Protein AF-F6HJV7-F1 (afdb_monomer)

Sequence (65 aa):
RVFPLELAHRLKRHIGENAELVIIKNAGHAINAEKPKELCKYLKSFLIDPLPPQNGKSSNGNKTD

pLDDT: mean 84.25, std 16.25, range [47.72, 97.56]

Secondary structure (DSSP, 8-state):
--S-HHHHHHHHHHH-TT------SS--S-HHHH-HHHHHHHHHHHHHSPPPP------------

Organism: Vitis vinifera (NCBI:txid29760)

Foldseek 3Di:
DADDVVVLVVVDVVVDDLDDRDDDPPDHPCCCVVPVPVVVVVVCCSPPPDDDDPPDPPPPPDDDD

Radius of gyration: 16.86 Å; Cα contacts (8 Å, |Δi|>4): 15; chains: 1; bounding box: 57×14×33 Å

Structure (mmCIF, N/CA/C/O backbone):
data_AF-F6HJV7-F1
#
_entry.id   AF-F6HJV7-F1
#
loop_
_atom_site.group_PDB
_atom_site.id
_atom_site.type_symbol
_atom_site.label_atom_id
_atom_site.label_alt_id
_atom_site.label_comp_id
_atom_site.label_asym_id
_atom_site.label_entity_id
_atom_site.label_seq_id
_atom_site.pdbx_PDB_ins_code
_atom_site.Cartn_x
_atom_site.Cartn_y
_atom_site.Cartn_z
_atom_site.occupancy
_atom_site.B_iso_or_equiv
_atom_site.auth_seq_id
_atom_site.auth_comp_id
_atom_site.auth_asym_id
_atom_site.auth_atom_id
_atom_site.pdbx_PDB_model_num
ATOM 1 N N . ARG A 1 1 ? 2.846 0.863 -16.373 1.00 68.69 1 ARG A N 1
ATOM 2 C CA . ARG A 1 1 ? 1.873 1.238 -15.312 1.00 68.69 1 ARG A CA 1
ATOM 3 C C . ARG A 1 1 ? 1.359 -0.056 -14.692 1.00 68.69 1 ARG A C 1
ATOM 5 O O . ARG A 1 1 ? 0.906 -0.886 -15.458 1.00 68.69 1 ARG A O 1
ATOM 12 N N . VAL A 1 2 ? 1.482 -0.239 -13.375 1.00 84.25 2 VAL A N 1
ATOM 13 C CA . VAL A 1 2 ? 1.178 -1.512 -12.678 1.00 84.25 2 VAL A CA 1
ATOM 14 C C . VAL A 1 2 ? -0.315 -1.670 -12.393 1.00 84.25 2 VAL A C 1
ATOM 16 O O . VAL A 1 2 ? -0.908 -2.690 -12.712 1.00 84.25 2 VAL A O 1
ATOM 19 N N . PHE A 1 3 ? -0.938 -0.623 -11.845 1.00 87.06 3 PHE A N 1
ATOM 20 C CA . PHE A 1 3 ? -2.355 -0.624 -11.494 1.00 87.06 3 PHE A CA 1
ATOM 21 C C . PHE A 1 3 ? -3.016 0.723 -11.847 1.00 87.06 3 PHE A C 1
ATOM 23 O O . PHE A 1 3 ? -2.423 1.785 -11.606 1.00 87.06 3 PHE A O 1
ATOM 30 N N . PRO A 1 4 ? -4.221 0.738 -12.444 1.00 93.00 4 PRO A N 1
ATOM 31 C CA . PRO A 1 4 ? -4.957 1.976 -12.689 1.00 93.00 4 PRO A CA 1
ATOM 32 C C . PRO A 1 4 ? -5.521 2.591 -11.396 1.00 93.00 4 PRO A C 1
ATOM 34 O O . PRO A 1 4 ? -6.373 2.003 -10.739 1.00 93.00 4 PRO A O 1
ATOM 37 N N . LEU A 1 5 ? -5.109 3.821 -11.062 1.00 93.25 5 LEU A N 1
ATOM 38 C CA . LEU A 1 5 ? -5.578 4.537 -9.861 1.00 93.25 5 LEU A CA 1
ATOM 39 C C . LEU A 1 5 ? -7.101 4.714 -9.792 1.00 93.25 5 LEU A C 1
ATOM 41 O O . LEU A 1 5 ? -7.676 4.673 -8.709 1.00 93.25 5 LEU A O 1
ATOM 45 N N . GLU A 1 6 ? -7.772 4.865 -10.934 1.00 96.31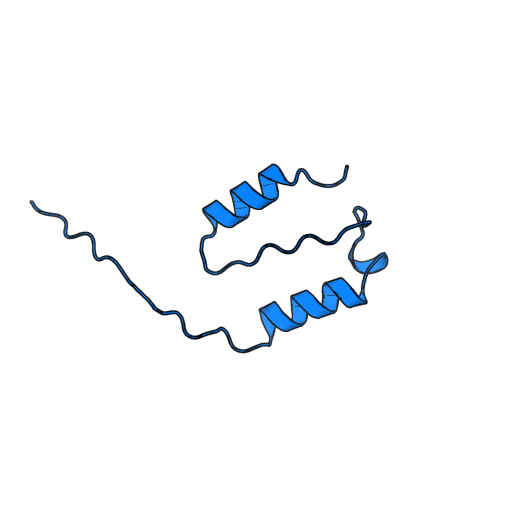 6 GLU A N 1
ATOM 46 C CA . GLU A 1 6 ? -9.230 4.992 -10.965 1.00 96.31 6 GLU A CA 1
ATOM 47 C C . GLU A 1 6 ? -9.925 3.759 -10.369 1.00 96.31 6 GLU A C 1
ATOM 49 O O . GLU A 1 6 ? -10.896 3.893 -9.622 1.00 96.31 6 GLU A O 1
ATOM 54 N N . LEU A 1 7 ? -9.387 2.561 -10.626 1.00 96.50 7 LEU A N 1
ATOM 55 C CA . LEU A 1 7 ? -9.906 1.325 -10.048 1.00 96.50 7 LEU A CA 1
ATOM 56 C C . LEU A 1 7 ? -9.695 1.289 -8.530 1.00 96.50 7 LEU A C 1
ATOM 58 O O . LEU A 1 7 ? -10.589 0.846 -7.815 1.00 96.50 7 LEU A O 1
ATOM 62 N N . ALA A 1 8 ? -8.585 1.839 -8.023 1.00 94.88 8 ALA A N 1
ATOM 63 C CA . ALA A 1 8 ? -8.340 1.951 -6.582 1.00 94.88 8 ALA A CA 1
ATOM 64 C C . ALA A 1 8 ? -9.395 2.842 -5.906 1.00 94.88 8 ALA A C 1
ATOM 66 O O . ALA A 1 8 ? -9.992 2.471 -4.895 1.00 94.88 8 ALA A O 1
ATOM 67 N N . HIS A 1 9 ? -9.685 4.001 -6.504 1.00 96.44 9 HIS A N 1
ATOM 68 C CA . HIS A 1 9 ? -10.710 4.917 -5.999 1.00 96.44 9 HIS A CA 1
ATOM 69 C C . HIS A 1 9 ? -12.126 4.339 -6.110 1.00 96.44 9 HIS A C 1
ATOM 71 O O . HIS A 1 9 ? -12.963 4.582 -5.239 1.00 96.44 9 HIS A O 1
ATOM 77 N N . ARG A 1 10 ? -12.431 3.585 -7.174 1.00 97.56 10 ARG A N 1
ATOM 78 C CA . ARG A 1 10 ? -13.709 2.861 -7.302 1.00 97.56 10 ARG A CA 1
ATOM 79 C C . ARG A 1 10 ? -13.850 1.796 -6.216 1.00 97.56 10 ARG A C 1
ATOM 81 O O . ARG A 1 10 ? -14.902 1.725 -5.591 1.00 97.56 10 ARG A O 1
ATOM 88 N N . LEU A 1 11 ? -12.787 1.043 -5.942 1.00 96.25 11 LEU A N 1
ATOM 89 C CA . LEU A 1 11 ? -12.775 0.027 -4.893 1.00 96.25 11 LEU A CA 1
ATOM 90 C C . LEU A 1 11 ? -12.982 0.640 -3.503 1.00 96.25 11 LEU A C 1
ATOM 92 O O . LEU A 1 11 ? -13.850 0.188 -2.764 1.00 96.25 11 LEU A O 1
ATOM 96 N N . LYS A 1 12 ? -12.267 1.721 -3.165 1.00 96.25 12 LYS A N 1
ATOM 97 C CA . LYS A 1 12 ? -12.441 2.420 -1.880 1.00 96.25 12 LYS A CA 1
ATOM 98 C C . LYS A 1 12 ? -13.875 2.930 -1.686 1.00 96.25 12 LYS A C 1
ATOM 100 O O . LYS A 1 12 ? -14.424 2.780 -0.600 1.00 96.25 12 LYS A O 1
ATOM 105 N N . ARG A 1 13 ? -14.503 3.481 -2.734 1.00 96.38 13 ARG A N 1
ATOM 106 C CA . ARG A 1 13 ? -15.921 3.892 -2.695 1.00 96.38 13 ARG A CA 1
ATOM 107 C C . ARG A 1 13 ? -16.871 2.715 -2.471 1.00 96.38 13 ARG A C 1
ATOM 109 O O . ARG A 1 13 ? -17.871 2.887 -1.791 1.00 96.38 13 ARG A O 1
ATOM 116 N N . HIS A 1 14 ? -16.559 1.547 -3.030 1.00 96.56 14 HIS A N 1
ATOM 117 C CA . HIS A 1 14 ? -17.375 0.346 -2.868 1.00 96.56 14 HIS A CA 1
ATOM 118 C C . HIS A 1 14 ? -17.257 -0.272 -1.466 1.00 96.56 14 HIS A C 1
ATOM 120 O O . HIS A 1 14 ? -18.262 -0.697 -0.912 1.00 96.56 14 HIS A O 1
ATOM 126 N N . ILE A 1 15 ? -16.053 -0.292 -0.881 1.00 95.31 15 ILE A N 1
ATOM 127 C CA . ILE A 1 15 ? -15.824 -0.841 0.468 1.00 95.31 15 ILE A CA 1
ATOM 128 C C . ILE A 1 15 ? -16.336 0.114 1.565 1.00 95.31 15 ILE A C 1
ATOM 130 O O . ILE A 1 15 ? -16.731 -0.330 2.641 1.00 95.31 15 ILE A O 1
ATOM 134 N N . GLY A 1 16 ? -16.359 1.424 1.303 1.00 92.56 16 GLY A N 1
ATOM 135 C CA . GLY A 1 16 ? -16.878 2.423 2.237 1.00 92.56 16 GLY A CA 1
ATOM 136 C C . GLY A 1 16 ? -15.843 2.892 3.262 1.00 92.56 16 GLY A C 1
ATOM 137 O O . GLY A 1 16 ? -14.634 2.861 3.016 1.00 92.56 16 GLY A O 1
ATOM 138 N N . GLU A 1 17 ? -16.306 3.400 4.402 1.00 89.50 17 GLU A N 1
ATOM 139 C CA . GLU A 1 17 ? -15.478 4.132 5.376 1.00 89.50 17 GLU A CA 1
ATOM 140 C C . GLU A 1 17 ? -14.457 3.250 6.107 1.00 89.50 17 GLU A C 1
ATOM 142 O O . GLU A 1 17 ? -13.369 3.726 6.405 1.00 89.50 17 GLU A O 1
ATOM 147 N N . ASN A 1 18 ? -14.729 1.951 6.256 1.00 87.06 18 ASN A N 1
ATOM 148 C CA . ASN A 1 18 ? -13.877 0.997 6.988 1.00 87.06 18 ASN A CA 1
ATOM 149 C C . ASN A 1 18 ? -12.607 0.547 6.234 1.00 87.06 18 ASN A C 1
ATOM 151 O O . ASN A 1 18 ? -11.935 -0.392 6.649 1.00 87.06 18 ASN A O 1
ATOM 155 N N . ALA A 1 19 ? -12.289 1.173 5.103 1.00 91.94 19 ALA A N 1
ATOM 156 C CA . ALA A 1 19 ? -11.062 0.921 4.347 1.00 91.94 19 ALA A CA 1
ATOM 157 C C . ALA A 1 19 ? -10.121 2.129 4.391 1.00 91.94 19 ALA A C 1
ATOM 159 O O . 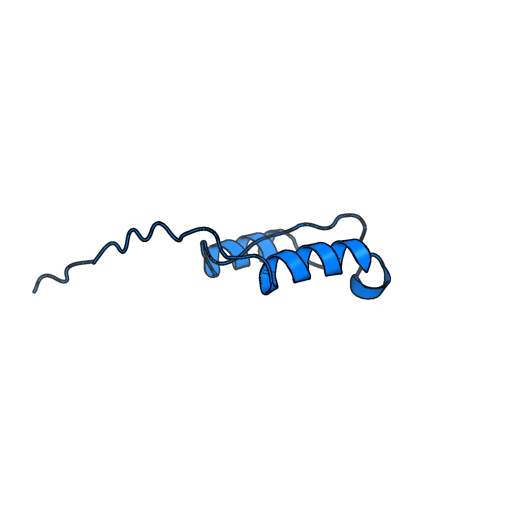ALA A 1 19 ? -10.540 3.244 4.678 1.00 91.94 19 ALA A O 1
ATOM 160 N N . GLU A 1 20 ? -8.875 1.968 3.976 1.00 92.56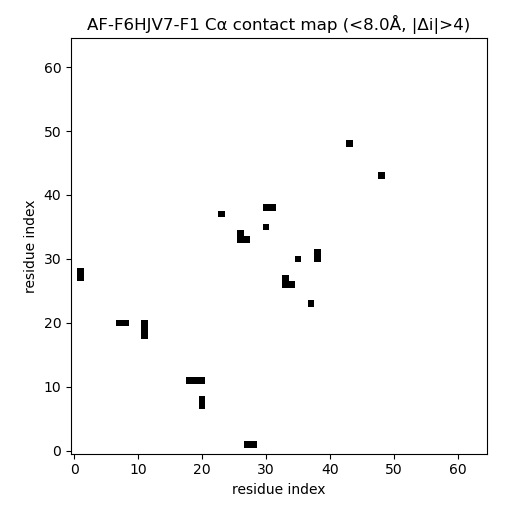 20 GLU A N 1
ATOM 161 C CA . GLU A 1 20 ? -7.969 3.087 3.722 1.00 92.56 20 GLU A CA 1
ATOM 162 C C . GLU A 1 20 ? -7.351 2.922 2.332 1.00 92.56 20 GLU A C 1
ATOM 164 O O . GLU A 1 20 ? -7.072 1.804 1.900 1.00 92.56 20 GLU A O 1
ATOM 169 N N . LEU A 1 21 ? -7.180 4.027 1.601 1.00 95.00 21 LEU A N 1
ATOM 170 C CA . LEU A 1 21 ? -6.483 4.024 0.316 1.00 95.00 21 LEU A CA 1
ATOM 171 C C . LEU A 1 21 ? -5.179 4.807 0.448 1.00 95.00 21 LEU A C 1
ATOM 173 O O . LEU A 1 21 ? -5.196 6.031 0.551 1.00 95.00 21 LEU A O 1
ATOM 177 N N . VAL A 1 22 ? -4.060 4.093 0.361 1.00 94.75 22 VAL A N 1
ATOM 178 C CA . VAL A 1 22 ? -2.710 4.661 0.416 1.00 94.75 22 VAL A CA 1
ATOM 179 C C . VAL A 1 22 ? -2.029 4.498 -0.943 1.00 94.75 22 VAL A C 1
ATOM 181 O O . VAL A 1 22 ? -1.975 3.399 -1.493 1.00 94.75 22 VAL A O 1
ATOM 184 N N . ILE A 1 23 ? -1.490 5.590 -1.495 1.00 93.75 23 ILE A N 1
ATOM 185 C CA . ILE A 1 23 ? -0.765 5.585 -2.775 1.00 93.75 23 ILE A CA 1
ATOM 186 C C . ILE A 1 23 ? 0.738 5.670 -2.507 1.00 93.75 23 ILE A C 1
ATOM 188 O O . ILE A 1 23 ? 1.255 6.731 -2.155 1.00 93.75 23 ILE A O 1
ATOM 192 N N . ILE A 1 24 ? 1.453 4.570 -2.749 1.00 93.62 24 ILE A N 1
ATOM 193 C CA . ILE A 1 24 ? 2.916 4.527 -2.657 1.00 93.62 24 ILE A CA 1
ATOM 194 C C . ILE A 1 24 ? 3.508 4.816 -4.040 1.00 93.62 24 ILE A C 1
ATOM 196 O O . ILE A 1 24 ? 3.335 4.049 -4.986 1.00 93.62 24 ILE A O 1
ATOM 200 N N . LYS A 1 25 ? 4.189 5.958 -4.173 1.00 91.31 25 LYS A N 1
ATOM 201 C CA . LYS A 1 25 ? 4.809 6.389 -5.435 1.00 91.31 25 LYS A CA 1
ATOM 202 C C . LYS A 1 25 ? 6.108 5.626 -5.710 1.00 91.31 25 LYS A C 1
ATOM 204 O O . LYS A 1 25 ? 6.790 5.187 -4.785 1.00 91.31 25 LYS A O 1
ATOM 209 N N . ASN A 1 26 ? 6.491 5.566 -6.988 1.00 91.19 26 ASN A N 1
ATOM 210 C CA . ASN A 1 26 ? 7.752 4.976 -7.456 1.00 91.19 26 ASN A CA 1
ATOM 211 C C . ASN A 1 26 ? 7.933 3.520 -6.997 1.00 91.19 26 ASN A C 1
ATOM 213 O O . ASN A 1 26 ? 8.981 3.158 -6.460 1.00 91.19 26 ASN A O 1
ATOM 217 N N . ALA A 1 27 ? 6.884 2.719 -7.174 1.00 92.19 27 ALA A N 1
ATOM 218 C CA . ALA A 1 27 ? 6.888 1.287 -6.924 1.00 92.19 27 ALA A CA 1
ATOM 219 C C . ALA A 1 27 ? 6.319 0.526 -8.128 1.00 92.19 27 ALA A C 1
ATOM 221 O O . ALA A 1 27 ? 5.457 1.037 -8.855 1.00 92.19 27 ALA A O 1
ATOM 222 N N . GLY A 1 28 ? 6.840 -0.675 -8.340 1.00 90.56 28 GLY A N 1
ATOM 223 C CA . GLY A 1 28 ? 6.454 -1.622 -9.366 1.00 90.56 28 GLY A CA 1
ATOM 224 C C . GLY A 1 28 ? 5.459 -2.664 -8.851 1.00 90.56 28 GLY A C 1
ATOM 225 O O . GLY A 1 28 ? 4.621 -2.398 -7.991 1.0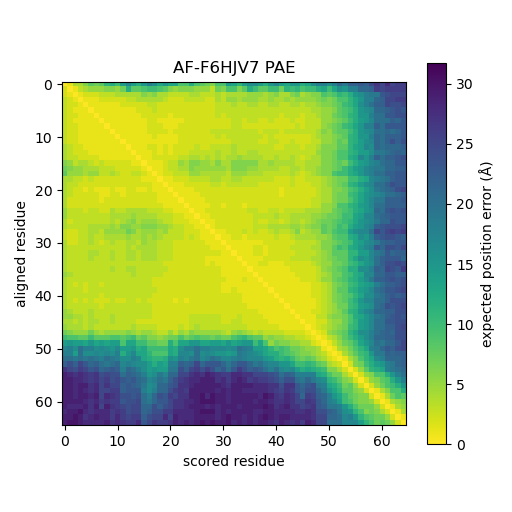0 90.56 28 GLY A O 1
ATOM 226 N N . HIS A 1 29 ? 5.512 -3.860 -9.443 1.00 91.56 29 HIS A N 1
ATOM 227 C CA . HIS A 1 29 ? 4.637 -4.978 -9.071 1.00 91.56 29 HIS A CA 1
ATOM 228 C C . HIS A 1 29 ? 5.041 -5.616 -7.731 1.00 91.56 29 HIS A C 1
ATOM 230 O O . HIS A 1 29 ? 4.194 -6.178 -7.044 1.00 91.56 29 HIS A O 1
ATOM 236 N N . ALA A 1 30 ? 6.318 -5.525 -7.350 1.00 94.44 30 ALA A N 1
ATOM 237 C CA . ALA A 1 30 ? 6.899 -6.226 -6.207 1.00 94.44 30 ALA A CA 1
ATOM 238 C C . ALA A 1 30 ? 7.179 -5.262 -5.042 1.00 94.44 30 ALA A C 1
ATOM 240 O O . ALA A 1 30 ? 8.300 -5.165 -4.538 1.00 94.44 30 ALA A O 1
ATOM 241 N N . ILE A 1 31 ? 6.136 -4.553 -4.594 1.00 93.56 31 ILE A N 1
ATOM 242 C CA . ILE A 1 31 ? 6.224 -3.519 -3.549 1.00 93.56 31 ILE A CA 1
ATOM 243 C C . ILE A 1 31 ? 6.900 -4.008 -2.257 1.00 93.56 31 ILE A C 1
ATOM 245 O O . ILE A 1 31 ? 7.597 -3.245 -1.590 1.00 93.56 31 ILE A O 1
ATOM 249 N N . ASN A 1 32 ? 6.738 -5.284 -1.910 1.00 95.06 32 ASN A N 1
ATOM 250 C CA . ASN A 1 32 ? 7.360 -5.911 -0.746 1.00 95.06 32 ASN A CA 1
ATOM 251 C C . ASN A 1 32 ? 8.894 -5.972 -0.841 1.00 95.06 32 ASN A C 1
ATOM 253 O O . ASN A 1 32 ? 9.557 -5.872 0.187 1.00 95.06 32 ASN A O 1
ATOM 257 N N . ALA A 1 33 ? 9.456 -6.101 -2.045 1.00 96.06 33 ALA A N 1
ATOM 258 C CA . ALA A 1 33 ? 10.899 -6.052 -2.274 1.00 96.06 33 ALA A CA 1
ATOM 259 C C . ALA A 1 33 ? 11.395 -4.610 -2.473 1.00 96.06 33 ALA A C 1
ATOM 261 O O . ALA A 1 33 ? 12.461 -4.241 -1.987 1.00 96.06 33 ALA A O 1
ATOM 262 N N . GLU A 1 34 ? 10.609 -3.778 -3.157 1.00 95.44 34 GLU A N 1
ATOM 263 C CA . GLU A 1 34 ? 11.008 -2.417 -3.538 1.00 95.44 34 GLU A CA 1
ATOM 264 C C . GLU A 1 34 ? 10.910 -1.413 -2.380 1.00 95.44 34 GLU A C 1
ATOM 266 O O . GLU A 1 34 ? 11.729 -0.499 -2.262 1.00 95.44 34 GLU A O 1
ATOM 271 N N . LYS A 1 35 ? 9.885 -1.547 -1.530 1.00 96.06 35 LYS A N 1
ATOM 272 C CA . LYS A 1 35 ? 9.560 -0.613 -0.439 1.00 96.06 35 LYS A CA 1
ATOM 273 C C . LYS A 1 35 ? 9.113 -1.355 0.836 1.00 96.06 35 LYS A C 1
ATOM 275 O O . LYS A 1 35 ? 8.057 -1.035 1.389 1.00 96.06 35 LYS A O 1
ATOM 280 N N . PRO A 1 36 ? 9.911 -2.303 1.369 1.00 96.50 36 PRO A N 1
ATOM 281 C CA . PRO A 1 36 ? 9.512 -3.141 2.504 1.00 96.50 36 PRO A CA 1
ATOM 282 C C . PRO A 1 36 ? 9.119 -2.333 3.748 1.00 96.50 36 PRO A C 1
ATOM 284 O O . PRO A 1 36 ? 8.159 -2.670 4.432 1.00 96.50 36 PRO A O 1
ATOM 287 N N . LYS A 1 37 ? 9.834 -1.238 4.037 1.00 96.12 37 LYS A N 1
ATOM 288 C CA . LYS A 1 37 ? 9.573 -0.399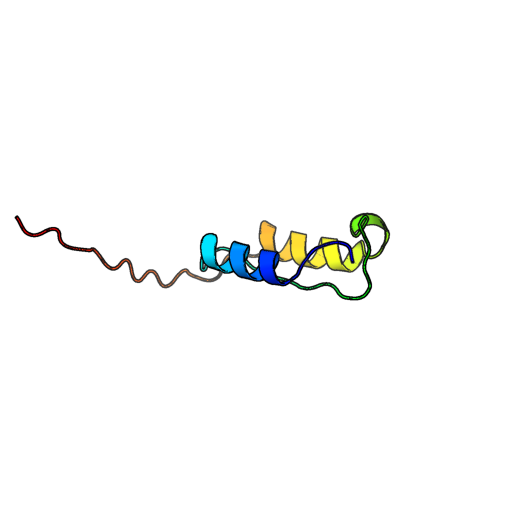 5.218 1.00 96.12 37 LYS A CA 1
ATOM 289 C C . LYS A 1 37 ? 8.232 0.333 5.132 1.00 96.12 37 LYS A C 1
ATOM 291 O O . LYS A 1 37 ? 7.484 0.320 6.104 1.00 96.12 37 LYS A O 1
ATOM 296 N N . GLU A 1 38 ? 7.925 0.917 3.974 1.00 96.25 38 GLU A N 1
ATOM 297 C CA . GLU A 1 38 ? 6.661 1.628 3.749 1.00 96.25 38 GLU A CA 1
ATOM 298 C C . GLU A 1 38 ? 5.482 0.657 3.813 1.00 96.25 38 GLU A C 1
ATOM 300 O O . GLU A 1 38 ? 4.530 0.899 4.550 1.00 96.25 38 GLU A O 1
ATOM 305 N N . LEU A 1 39 ? 5.580 -0.486 3.124 1.00 95.06 39 LEU A N 1
ATOM 306 C CA . LEU A 1 39 ? 4.540 -1.513 3.163 1.00 95.06 39 LEU A CA 1
ATOM 307 C C . LEU A 1 39 ? 4.275 -1.988 4.598 1.00 95.06 39 LEU A C 1
ATOM 309 O O . LEU A 1 39 ? 3.131 -1.992 5.047 1.00 95.06 39 LEU A O 1
ATOM 313 N N . CYS A 1 40 ? 5.332 -2.338 5.338 1.00 95.69 40 CYS A N 1
ATOM 314 C CA . CYS A 1 40 ? 5.212 -2.788 6.723 1.00 95.69 40 CYS A CA 1
ATOM 315 C C . CYS A 1 40 ? 4.628 -1.715 7.646 1.00 95.69 40 CYS A C 1
ATOM 317 O O . CYS A 1 40 ? 3.898 -2.062 8.569 1.00 95.69 40 CYS A O 1
ATOM 319 N N . LYS A 1 41 ? 4.934 -0.431 7.427 1.00 95.44 41 LYS A N 1
ATOM 320 C CA . LYS A 1 41 ? 4.380 0.672 8.222 1.00 95.44 41 LYS A CA 1
ATOM 321 C C . LYS A 1 41 ? 2.858 0.731 8.092 1.00 95.44 41 LYS A C 1
ATOM 323 O O . LYS A 1 41 ? 2.170 0.708 9.107 1.00 95.44 41 LYS A O 1
ATOM 328 N N . TYR A 1 42 ? 2.343 0.759 6.863 1.00 95.19 42 TYR A N 1
ATOM 329 C CA . TYR A 1 42 ? 0.899 0.825 6.626 1.00 95.19 42 TYR A CA 1
ATOM 330 C C . TYR A 1 42 ? 0.184 -0.455 7.061 1.00 95.19 42 TYR A C 1
ATOM 332 O O . TYR A 1 42 ? -0.869 -0.381 7.683 1.00 95.19 42 TYR A O 1
ATOM 340 N N . LEU A 1 43 ? 0.780 -1.626 6.812 1.00 93.69 43 LEU A N 1
ATOM 341 C CA . LEU A 1 43 ? 0.181 -2.898 7.214 1.00 93.69 43 LEU A CA 1
ATOM 342 C C . LEU A 1 43 ? 0.073 -3.028 8.739 1.00 93.69 43 LEU A C 1
ATOM 344 O O . LEU A 1 43 ? -0.957 -3.459 9.245 1.00 93.69 43 LEU A O 1
ATOM 348 N N . LYS A 1 44 ? 1.120 -2.634 9.474 1.00 93.38 44 LYS A N 1
ATOM 349 C CA . LYS A 1 44 ? 1.088 -2.623 10.942 1.00 93.38 44 LYS A CA 1
ATOM 350 C C . LYS A 1 44 ? 0.033 -1.661 11.464 1.00 93.38 44 LYS A C 1
ATOM 352 O O . LYS A 1 44 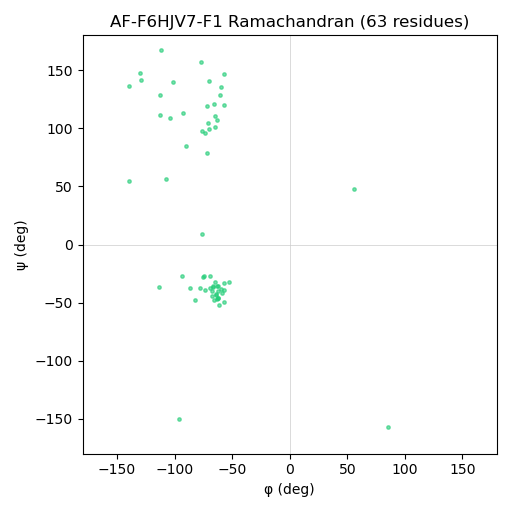? -0.735 -2.058 12.328 1.00 93.38 44 LYS A O 1
ATOM 357 N N . SER A 1 45 ? -0.030 -0.449 10.912 1.00 91.81 45 SER A N 1
ATOM 358 C CA . SER A 1 45 ? -1.011 0.535 11.363 1.00 91.81 45 SER A CA 1
ATOM 359 C C . SER A 1 45 ? -2.445 0.061 11.126 1.00 91.81 45 SER A C 1
ATOM 361 O O . SER A 1 45 ? -3.283 0.154 12.010 1.00 91.81 45 SER A O 1
ATOM 363 N N . PHE A 1 46 ? -2.707 -0.575 9.983 1.00 90.94 46 PHE A N 1
ATOM 364 C CA . PHE A 1 46 ? -4.031 -1.108 9.675 1.00 90.94 46 PHE A CA 1
ATOM 365 C C . PHE A 1 46 ? -4.441 -2.310 10.546 1.00 90.94 46 PHE A C 1
ATOM 367 O O . PHE A 1 46 ? -5.613 -2.448 10.881 1.00 90.94 46 PHE A O 1
ATOM 374 N N . LEU A 1 47 ? -3.506 -3.211 10.875 1.00 91.19 47 LEU A N 1
ATOM 375 C CA . LEU A 1 47 ? -3.824 -4.473 11.561 1.00 91.19 47 LEU A CA 1
ATOM 376 C C . LEU A 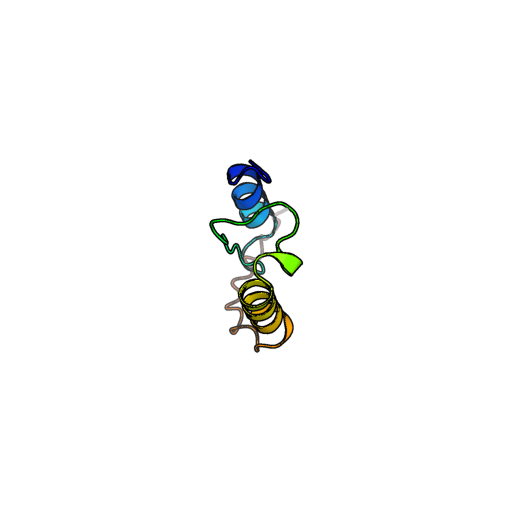1 47 ? -3.700 -4.418 13.087 1.00 91.19 47 LEU A C 1
ATOM 378 O O . LEU A 1 47 ? -4.318 -5.237 13.764 1.00 91.19 47 LEU A O 1
ATOM 382 N N . ILE A 1 48 ? -2.846 -3.542 13.616 1.00 92.31 48 ILE A N 1
ATOM 383 C CA . ILE A 1 48 ? -2.440 -3.556 15.029 1.00 92.31 48 ILE A CA 1
ATOM 384 C C . ILE A 1 48 ? -2.943 -2.316 15.767 1.00 92.31 48 ILE A C 1
ATOM 386 O O . ILE A 1 48 ? -3.299 -2.430 16.941 1.00 92.31 48 ILE A O 1
ATOM 390 N N . ASP A 1 49 ? -2.976 -1.148 15.117 1.00 84.75 49 ASP A N 1
ATOM 391 C CA . ASP A 1 49 ? -3.382 0.074 15.808 1.00 84.75 49 ASP A CA 1
ATOM 392 C C . ASP A 1 49 ? -4.888 0.025 16.128 1.00 84.75 49 ASP A C 1
ATOM 394 O O . ASP A 1 49 ? -5.688 -0.467 15.324 1.00 84.75 49 ASP A O 1
ATOM 398 N N . PRO A 1 50 ? -5.307 0.516 17.309 1.00 75.38 50 PRO A N 1
ATOM 399 C CA . PRO A 1 50 ? -6.713 0.535 17.675 1.00 75.38 50 PRO A CA 1
ATOM 400 C C . PRO A 1 50 ? -7.508 1.381 16.678 1.00 75.38 50 PRO A C 1
ATOM 402 O O . PRO A 1 50 ? -7.163 2.534 16.405 1.00 75.38 50 PRO A O 1
ATOM 405 N N . LEU A 1 51 ? -8.594 0.806 16.153 1.00 70.94 51 LEU A N 1
ATOM 406 C CA . LEU A 1 51 ? -9.477 1.505 15.227 1.00 70.94 51 LEU A CA 1
ATOM 407 C C . LEU A 1 51 ? -10.052 2.755 15.922 1.00 70.94 51 LEU A C 1
ATOM 409 O O . LEU A 1 51 ? -10.488 2.654 17.076 1.00 70.94 51 LEU A O 1
ATOM 413 N N . PRO A 1 52 ? -10.088 3.928 15.262 1.00 66.25 52 PRO A N 1
ATOM 414 C CA . PRO A 1 52 ? -10.777 5.082 15.819 1.00 66.25 52 PRO A CA 1
ATOM 415 C C . PRO A 1 52 ? -12.251 4.737 16.097 1.00 66.25 52 PRO A C 1
ATOM 417 O O . PRO A 1 52 ? -12.844 3.945 15.357 1.00 66.25 52 PRO A O 1
ATOM 420 N N . PRO A 1 53 ? -12.860 5.311 17.151 1.00 61.09 53 PRO A N 1
ATOM 421 C CA . PRO A 1 53 ? -14.244 5.026 17.499 1.00 61.09 53 PRO A CA 1
ATOM 422 C C . PRO A 1 53 ? -15.159 5.348 16.314 1.00 61.09 53 PRO A C 1
ATOM 424 O O . PRO A 1 53 ? -15.206 6.476 15.819 1.00 61.09 53 PRO A O 1
ATOM 427 N N . GLN A 1 54 ? -15.871 4.329 15.840 1.00 63.50 54 GLN A N 1
ATOM 428 C CA . GLN A 1 54 ? -16.813 4.445 14.739 1.00 63.50 54 GLN A CA 1
ATOM 429 C C . GLN A 1 54 ? -18.028 5.243 15.234 1.00 63.50 54 GLN A C 1
ATOM 431 O O . GLN A 1 54 ? -18.853 4.731 15.988 1.00 63.50 54 GLN A O 1
ATOM 436 N N . ASN A 1 55 ? -18.148 6.512 14.833 1.00 56.25 55 ASN A N 1
ATOM 437 C CA . ASN A 1 55 ? -19.357 7.305 15.071 1.00 56.25 55 ASN A CA 1
ATOM 438 C C . ASN A 1 55 ? -20.480 6.787 14.160 1.00 56.25 55 ASN A C 1
ATOM 440 O O . ASN A 1 55 ? -20.762 7.347 13.101 1.00 56.25 55 ASN A O 1
ATOM 444 N N . GLY A 1 56 ? -21.100 5.677 14.557 1.00 52.97 56 GLY A N 1
ATOM 445 C CA . GLY A 1 56 ? -22.176 5.032 13.821 1.00 52.97 56 GLY A CA 1
ATOM 446 C C . GLY A 1 56 ? -23.423 5.911 13.747 1.00 52.97 56 GLY A C 1
ATOM 447 O O . GLY A 1 56 ? -24.224 5.944 14.676 1.00 52.97 56 GLY A O 1
ATOM 448 N N . LYS A 1 57 ? -23.649 6.571 12.609 1.00 47.72 57 LYS A N 1
ATOM 449 C CA . LYS A 1 57 ? -25.007 6.931 12.183 1.00 47.72 57 LYS A CA 1
ATOM 450 C C . LYS A 1 57 ? -25.547 5.792 11.328 1.00 47.72 57 LYS A C 1
ATOM 452 O O . LYS A 1 57 ? -25.456 5.822 10.107 1.00 47.72 57 LYS A O 1
ATOM 457 N N . SER A 1 58 ? -26.103 4.778 11.988 1.00 52.78 58 SER A N 1
ATOM 458 C CA . SER A 1 58 ? -26.974 3.814 11.318 1.00 52.78 58 SER A CA 1
ATOM 459 C C . SER A 1 58 ? -28.277 4.537 10.971 1.00 52.78 58 SER A C 1
ATOM 461 O O . SER A 1 58 ? -29.116 4.771 11.840 1.00 52.78 58 SER A O 1
ATOM 463 N N . SER A 1 59 ? -28.430 4.989 9.725 1.00 55.81 59 SER A N 1
ATOM 464 C CA . SER A 1 59 ? -29.720 5.479 9.244 1.00 55.81 59 SER A CA 1
ATOM 465 C C . SER A 1 59 ? -30.62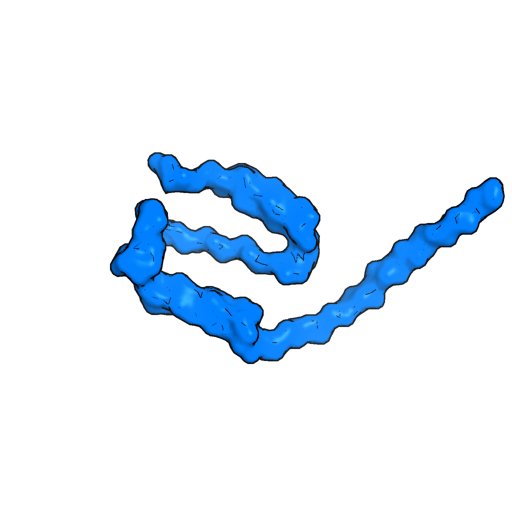4 4.269 9.023 1.00 55.81 59 SER A C 1
ATOM 467 O O . SER A 1 59 ? -30.544 3.607 7.987 1.00 55.81 59 SER A O 1
ATOM 469 N N . ASN A 1 60 ? -31.457 3.964 10.018 1.00 48.59 60 ASN A N 1
ATOM 470 C CA . ASN A 1 60 ? -32.524 2.981 9.893 1.00 48.59 60 ASN A CA 1
ATOM 471 C C . ASN A 1 60 ? -33.519 3.485 8.835 1.00 48.59 60 ASN A C 1
ATOM 473 O O . ASN A 1 60 ? -34.243 4.456 9.054 1.00 48.59 60 ASN A O 1
ATOM 477 N N . GLY A 1 61 ? -33.509 2.859 7.658 1.00 48.53 61 GLY A N 1
ATOM 478 C CA . GLY A 1 61 ? -34.514 3.074 6.625 1.00 48.53 61 GLY A CA 1
ATOM 479 C C . GLY A 1 61 ? -35.790 2.342 7.016 1.00 48.53 61 GLY A C 1
ATOM 480 O O . GLY A 1 61 ? -35.905 1.137 6.801 1.00 48.53 61 GLY A O 1
ATOM 481 N N . ASN A 1 62 ? -36.734 3.066 7.611 1.00 53.69 62 ASN A N 1
ATOM 482 C CA . ASN A 1 62 ? -38.054 2.547 7.943 1.00 53.69 62 ASN A CA 1
ATOM 483 C C . ASN A 1 62 ? -38.791 2.204 6.637 1.00 53.69 62 ASN A C 1
ATOM 485 O O . ASN A 1 62 ? -39.150 3.092 5.864 1.00 53.69 62 ASN A O 1
ATOM 489 N N . LYS A 1 63 ? -39.002 0.910 6.380 1.00 50.12 63 LYS A N 1
ATOM 490 C CA . LYS A 1 63 ? -39.967 0.419 5.389 1.00 50.12 63 LYS A CA 1
ATOM 491 C C . LYS A 1 63 ? -41.361 0.806 5.896 1.00 50.12 63 LYS A C 1
ATOM 493 O O . LYS A 1 63 ? -41.712 0.426 7.009 1.00 50.12 63 LYS A O 1
ATOM 498 N N . THR A 1 64 ? -42.110 1.579 5.114 1.00 58.62 64 THR A N 1
ATOM 499 C CA . THR A 1 64 ? -43.555 1.752 5.331 1.00 58.62 64 THR A CA 1
ATOM 500 C C . THR A 1 64 ? -44.274 0.874 4.314 1.00 58.62 64 THR A C 1
ATOM 502 O O . THR A 1 64 ? -43.774 0.728 3.196 1.00 58.62 64 THR A O 1
ATOM 505 N N . ASP A 1 65 ? -45.344 0.256 4.804 1.00 58.94 65 ASP A N 1
ATOM 506 C CA . ASP A 1 65 ? -46.274 -0.696 4.185 1.00 58.94 65 ASP A CA 1
ATOM 507 C C . ASP A 1 65 ? -46.673 -0.362 2.735 1.00 58.94 65 ASP A C 1
ATOM 509 O O . ASP A 1 65 ? -46.942 0.832 2.456 1.00 58.94 65 ASP A O 1
#

InterPro domains:
  IPR029058 Alpha/Beta hydrolase fold [G3DSA:3.40.50.1820] (1-51)
  IPR029058 Alpha/Beta hydrolase fold [SSF53474] (1-47)

Solvent-accessible surface area (backbon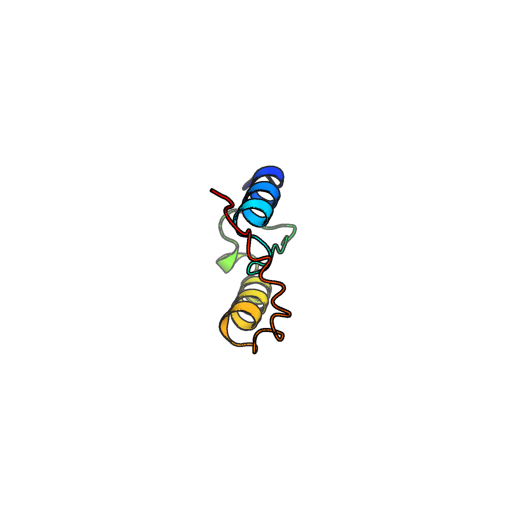e atoms only — not comparable to full-atom values): 4574 Å² total; per-residue (Å²): 134,83,73,66,65,66,58,55,55,51,48,48,64,72,70,39,84,92,58,83,90,83,86,76,77,98,64,69,88,55,40,71,79,77,38,44,69,62,55,51,51,55,51,45,50,72,74,66,50,81,76,75,84,77,83,79,78,80,80,79,78,80,84,75,134

Mean predicted aligned error: 9.15 Å